Protein AF-A0A1B9M8W6-F1 (afdb_monomer_lite)

Secondary structure (DSSP, 8-state):
-HHHHHHHHHGGGG----------------HHHHHHHHHHHHT----EEEEEEES-EEEEEETTEEEEEE-SS-EEEEEEE-GGG--SSS---EEEEEEPPP-

Radius of gyration: 33.17 Å; chains: 1; bounding box: 94×37×63 Å

pLDDT: mean 77.37, std 17.59, range [46.16, 98.19]

Sequence (103 aa):
MKYLLLISLLCLSLQGCGQNEKQNNNPKFNIAEMEKSIIDKEKSYLYKIKYEHTDCSYEILVNDVLVITFFGLGNWSTSDGINKYILKPGKQTVTLRLYPQKN

Structure (mmCIF, N/CA/C/O backbone):
data_AF-A0A1B9M8W6-F1
#
_entry.id   AF-A0A1B9M8W6-F1
#
loop_
_atom_site.group_PDB
_atom_site.id
_atom_site.type_symbol
_atom_site.label_atom_id
_atom_site.label_alt_id
_atom_site.label_comp_id
_atom_site.label_asym_id
_atom_site.label_entity_id
_atom_site.label_seq_id
_atom_site.pdbx_PDB_ins_code
_atom_site.Cartn_x
_atom_site.Cartn_y
_atom_site.Cartn_z
_atom_site.occupancy
_atom_site.B_iso_or_equiv
_atom_site.auth_seq_id
_atom_site.auth_comp_id
_atom_site.auth_asym_id
_atom_site.auth_atom_id
_atom_site.pdbx_PDB_model_num
ATOM 1 N N . MET A 1 1 ? -81.757 -19.930 39.980 1.00 52.25 1 MET A N 1
ATOM 2 C CA . MET A 1 1 ? -80.478 -20.361 40.595 1.00 52.25 1 MET A CA 1
ATOM 3 C C . MET A 1 1 ? -79.510 -21.062 39.635 1.00 52.25 1 MET A C 1
ATOM 5 O O . MET A 1 1 ? -78.316 -20.861 39.777 1.00 52.25 1 MET A O 1
ATOM 9 N N . LYS A 1 2 ? -79.968 -21.844 38.642 1.00 49.66 2 LYS A N 1
ATOM 10 C CA . LYS A 1 2 ? -79.081 -22.605 37.730 1.00 49.66 2 LYS A CA 1
ATOM 11 C C . LYS A 1 2 ? -78.260 -21.731 36.760 1.00 49.66 2 LYS A C 1
ATOM 13 O O . LYS A 1 2 ? -77.103 -22.027 36.502 1.00 49.66 2 LYS A O 1
ATOM 18 N N . TYR A 1 3 ? -78.829 -20.616 36.296 1.00 58.06 3 TYR A N 1
ATOM 19 C CA . TYR A 1 3 ? -78.143 -19.669 35.403 1.00 58.06 3 TYR A CA 1
ATOM 20 C C . TYR A 1 3 ? -77.205 -18.693 36.132 1.00 58.06 3 TYR A C 1
ATOM 22 O O . TYR A 1 3 ? -76.317 -18.124 35.509 1.00 58.06 3 TYR A O 1
ATOM 30 N N . LEU A 1 4 ? -77.356 -18.538 37.455 1.00 57.31 4 LEU A N 1
ATOM 31 C CA . LEU A 1 4 ? -76.514 -17.644 38.261 1.00 57.31 4 LEU A CA 1
ATOM 32 C C . LEU A 1 4 ? -75.086 -18.204 38.408 1.00 57.31 4 LEU A C 1
ATOM 34 O O . LEU A 1 4 ? -74.114 -17.459 38.370 1.00 57.31 4 LEU A O 1
ATOM 38 N N . LEU A 1 5 ? -74.971 -19.536 38.486 1.00 57.41 5 LEU A N 1
ATOM 39 C CA . LEU A 1 5 ? -73.692 -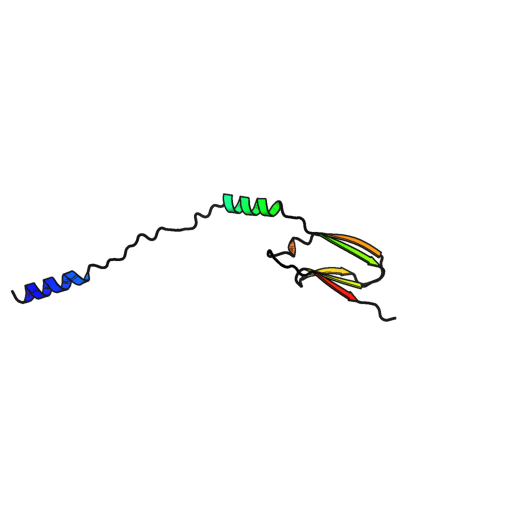20.251 38.485 1.00 57.41 5 LEU A CA 1
ATOM 40 C C . LEU A 1 5 ? -72.987 -20.188 37.122 1.00 57.41 5 LEU A C 1
ATOM 42 O O . LEU A 1 5 ? -71.763 -20.129 37.074 1.00 57.41 5 LEU A O 1
ATOM 46 N N . LEU A 1 6 ? -73.745 -20.143 36.019 1.00 57.41 6 LEU A N 1
ATOM 47 C CA . LEU A 1 6 ? -73.176 -20.045 34.669 1.00 57.41 6 LEU A CA 1
ATOM 48 C C . LEU A 1 6 ? -72.549 -18.667 34.401 1.00 57.41 6 LEU A C 1
ATOM 50 O O . LEU A 1 6 ? -71.521 -18.576 33.739 1.00 57.41 6 LEU A O 1
ATOM 54 N N . ILE A 1 7 ? -73.144 -17.603 34.947 1.00 61.12 7 ILE A N 1
ATOM 55 C CA . ILE A 1 7 ? -72.664 -16.223 34.774 1.00 61.12 7 ILE A CA 1
ATOM 56 C C . ILE A 1 7 ? -71.376 -15.981 35.578 1.00 61.12 7 ILE A C 1
ATOM 58 O O . ILE A 1 7 ? -70.469 -15.306 35.100 1.00 61.12 7 ILE A O 1
ATOM 62 N N . SER A 1 8 ? -71.241 -16.602 36.755 1.00 58.84 8 SER A N 1
ATOM 63 C CA . SER A 1 8 ? -70.022 -16.522 37.575 1.00 58.84 8 SER A CA 1
ATOM 64 C C . SER A 1 8 ? -68.794 -17.151 36.907 1.00 58.84 8 SER A C 1
ATOM 66 O O . SER A 1 8 ? -67.673 -16.731 37.189 1.00 58.84 8 SER A O 1
ATOM 68 N N . LEU A 1 9 ? -68.981 -18.151 36.041 1.00 58.72 9 LEU A N 1
ATOM 69 C CA . LEU A 1 9 ? -67.879 -18.856 35.380 1.00 58.72 9 LEU A CA 1
ATOM 70 C C . LEU A 1 9 ? -67.324 -18.074 34.175 1.00 58.72 9 LEU A C 1
ATOM 72 O O . LEU A 1 9 ? -66.168 -18.252 33.805 1.00 58.72 9 LEU A O 1
ATOM 76 N N . LEU A 1 10 ? -68.122 -17.164 33.605 1.00 59.34 10 LEU A N 1
ATOM 77 C CA . LEU A 1 10 ? -67.742 -16.342 32.452 1.00 59.34 10 LEU A CA 1
ATOM 78 C C . LEU A 1 10 ? -66.870 -15.128 32.838 1.00 59.34 10 LEU A C 1
ATOM 80 O O . LEU A 1 10 ? -66.144 -14.599 32.004 1.00 59.34 10 LEU A O 1
ATOM 84 N N . CYS A 1 11 ? -66.896 -14.696 34.103 1.00 56.41 11 CYS A N 1
ATOM 85 C CA . CYS A 1 11 ? -66.130 -13.532 34.570 1.00 56.41 11 CYS A CA 1
ATOM 86 C C . CYS A 1 11 ? -64.655 -13.833 34.899 1.00 56.41 11 CYS A C 1
ATOM 88 O O . CYS A 1 11 ? -63.859 -12.906 35.041 1.00 56.41 11 CYS A O 1
ATOM 90 N N . LEU A 1 12 ? -64.264 -15.108 35.008 1.00 58.31 12 LEU A N 1
ATOM 91 C CA . LEU A 1 12 ? -62.896 -15.514 35.367 1.00 58.31 12 LEU A CA 1
ATOM 92 C C . LEU A 1 12 ? -61.922 -15.507 34.176 1.00 58.31 12 LEU A C 1
ATOM 94 O O . LEU A 1 12 ? -60.713 -15.553 34.381 1.00 58.31 12 LEU A O 1
ATOM 98 N N . SER A 1 13 ? -62.412 -15.396 32.937 1.00 57.56 13 SER A N 1
ATOM 99 C CA . SER A 1 13 ? -61.568 -15.386 31.732 1.00 57.56 13 SER A CA 1
ATOM 100 C C . SER A 1 13 ? -61.034 -14.002 31.339 1.00 57.56 13 SER A C 1
ATOM 102 O O . SER A 1 13 ? -60.366 -13.883 30.317 1.00 57.56 13 SER A O 1
ATOM 104 N N . LEU A 1 14 ? -61.318 -12.950 32.118 1.00 55.34 14 LEU A N 1
ATOM 105 C CA . LEU A 1 14 ? -60.890 -11.574 31.815 1.00 55.34 14 LEU A CA 1
ATOM 106 C C . LEU A 1 14 ? -59.657 -11.111 32.607 1.00 55.34 14 LEU A C 1
ATOM 108 O O . LEU A 1 14 ? -59.213 -9.979 32.435 1.00 55.34 14 LEU A O 1
ATOM 112 N N . GLN A 1 15 ? -59.044 -11.974 33.421 1.00 58.41 15 GLN A N 1
ATOM 113 C CA . GLN A 1 15 ? -57.759 -11.674 34.064 1.00 58.41 15 GLN A CA 1
ATOM 114 C C . GLN A 1 15 ? -56.590 -11.969 33.112 1.00 58.41 15 GLN A C 1
ATOM 116 O O . GLN A 1 15 ? -55.748 -12.831 33.354 1.00 58.41 15 GLN A O 1
ATOM 121 N N . GLY A 1 16 ? -56.547 -11.244 31.994 1.00 58.47 16 GLY A N 1
ATOM 122 C CA . GLY A 1 16 ? -55.354 -11.140 31.164 1.00 58.47 16 GLY A CA 1
ATOM 123 C C . GLY A 1 16 ? -54.308 -10.281 31.872 1.00 58.47 16 GLY A C 1
ATOM 124 O O . GLY A 1 16 ? -54.284 -9.066 31.701 1.00 58.47 16 GLY A O 1
ATOM 125 N N . CYS A 1 17 ? -53.436 -10.899 32.669 1.00 58.94 17 CYS A N 1
ATOM 126 C CA . CYS A 1 17 ? -52.172 -10.282 33.064 1.00 58.94 17 CYS A CA 1
ATOM 127 C C . CYS A 1 17 ? -51.287 -10.141 31.822 1.00 58.94 17 CYS A C 1
ATOM 129 O O . CYS A 1 17 ? -50.948 -11.141 31.190 1.00 58.94 17 CYS A O 1
ATOM 131 N N . GLY A 1 18 ? -50.889 -8.916 31.476 1.00 54.69 18 GLY A N 1
ATOM 132 C CA . GLY A 1 18 ? -49.967 -8.734 30.357 1.00 54.69 18 GLY A CA 1
ATOM 133 C C . GLY A 1 18 ? -49.710 -7.310 29.885 1.00 54.69 18 GLY A C 1
ATOM 134 O O . GLY A 1 18 ? -49.455 -7.126 28.701 1.00 54.69 18 GLY A O 1
ATOM 135 N N . GLN A 1 19 ? -49.741 -6.303 30.757 1.00 50.53 19 GLN A N 1
ATOM 136 C CA . GLN A 1 19 ? -49.056 -5.040 30.475 1.00 50.53 19 GLN A CA 1
ATOM 137 C C . GLN A 1 19 ? -47.879 -4.910 31.433 1.00 50.53 19 GLN A C 1
ATOM 139 O O . GLN A 1 19 ? -47.913 -4.171 32.409 1.00 50.53 19 GLN A O 1
ATOM 144 N N . ASN A 1 20 ? -46.812 -5.652 31.128 1.00 56.47 20 ASN A N 1
ATOM 145 C CA . ASN A 1 20 ? -45.486 -5.150 31.453 1.00 56.47 20 ASN A CA 1
ATOM 146 C C . ASN A 1 20 ? -45.381 -3.820 30.711 1.00 56.47 20 ASN A C 1
ATOM 148 O O . ASN A 1 20 ? -45.479 -3.815 29.478 1.00 56.47 20 ASN A O 1
ATOM 152 N N . GLU A 1 21 ? -45.243 -2.706 31.430 1.00 54.50 21 GLU A N 1
ATOM 153 C CA . GLU A 1 21 ? -44.770 -1.479 30.806 1.00 54.50 21 GLU A CA 1
ATOM 154 C C . GLU A 1 21 ? -43.520 -1.864 30.024 1.00 54.50 21 GLU A C 1
ATOM 156 O O . GLU A 1 21 ? -42.503 -2.275 30.587 1.00 54.50 21 GLU A O 1
ATOM 161 N N . LYS A 1 22 ? -43.617 -1.810 28.694 1.00 50.22 22 LYS A N 1
ATOM 162 C CA . LYS A 1 22 ? -42.427 -1.794 27.867 1.00 50.22 22 LYS A CA 1
ATOM 163 C C . LYS A 1 22 ? -41.704 -0.546 28.336 1.00 50.22 22 LYS A C 1
ATOM 165 O O . LYS A 1 22 ? -42.121 0.553 27.975 1.00 50.22 22 LYS A O 1
ATOM 170 N N . GLN A 1 23 ? -40.665 -0.709 29.162 1.00 47.50 23 GLN A N 1
ATOM 171 C CA . GLN A 1 23 ? -39.627 0.301 29.259 1.00 47.50 23 GLN A CA 1
ATOM 172 C C . GLN A 1 23 ? -39.305 0.628 27.817 1.00 47.50 23 GLN A C 1
ATOM 174 O O . GLN A 1 23 ? -38.847 -0.228 27.054 1.00 47.50 23 GLN A O 1
ATOM 179 N N . ASN A 1 24 ? -39.700 1.829 27.419 1.00 46.16 24 ASN A N 1
ATOM 180 C CA . ASN A 1 24 ? -39.440 2.331 26.101 1.00 46.16 24 ASN A CA 1
ATOM 181 C C . ASN A 1 24 ? -37.947 2.632 26.099 1.00 46.16 24 ASN A C 1
ATOM 183 O O . ASN A 1 24 ? -37.521 3.772 26.263 1.00 46.16 24 ASN A O 1
ATOM 187 N N . ASN A 1 25 ? -37.149 1.574 25.962 1.00 49.44 25 ASN A N 1
ATOM 188 C CA . ASN A 1 25 ? -35.756 1.621 25.577 1.00 49.44 25 ASN A CA 1
ATOM 189 C C . ASN A 1 25 ? -35.730 2.030 24.104 1.00 49.44 25 ASN A C 1
ATOM 191 O O . ASN A 1 25 ? -35.180 1.329 23.262 1.00 49.44 25 ASN A O 1
ATOM 195 N N . ASN A 1 26 ? -36.355 3.162 23.776 1.00 51.31 26 ASN A N 1
ATOM 196 C CA . ASN A 1 26 ? -35.876 3.953 22.672 1.00 51.31 26 ASN A CA 1
ATOM 197 C C . ASN A 1 26 ? -34.435 4.261 23.069 1.00 51.31 26 ASN A C 1
ATOM 199 O O . ASN A 1 26 ? -34.245 4.936 24.090 1.00 51.31 26 ASN A O 1
ATOM 203 N N . PRO A 1 27 ? -33.418 3.724 22.368 1.00 57.47 27 PRO A N 1
ATOM 204 C CA . PRO A 1 27 ? -32.063 4.168 22.613 1.00 57.47 27 PRO A CA 1
ATOM 205 C C . PRO A 1 27 ? -32.120 5.685 22.488 1.00 57.47 27 PRO A C 1
ATOM 207 O O . PRO A 1 27 ? -32.573 6.209 21.469 1.00 57.47 27 PRO A O 1
ATOM 210 N N . LYS A 1 28 ? -31.805 6.384 23.580 1.00 60.16 28 LYS A N 1
ATOM 211 C CA . LYS A 1 28 ? -31.800 7.841 23.614 1.00 60.16 28 LYS A CA 1
ATOM 212 C C . LYS A 1 28 ? -30.775 8.239 22.557 1.00 60.16 28 LYS A C 1
ATOM 214 O O . LYS A 1 28 ? -29.580 8.086 22.782 1.00 60.16 28 LYS A O 1
ATOM 219 N N . PHE A 1 29 ? -31.248 8.601 21.366 1.00 58.84 29 PHE A N 1
ATOM 220 C CA . PHE A 1 29 ? -30.407 8.883 20.212 1.00 58.84 29 PHE A CA 1
ATOM 221 C C . PHE A 1 29 ? -29.688 10.196 20.503 1.00 58.84 29 PHE A C 1
ATOM 223 O O . PHE A 1 29 ? -30.208 11.285 20.266 1.00 58.84 29 PHE A O 1
ATOM 230 N N . ASN A 1 30 ? -28.541 10.086 21.163 1.00 75.50 30 ASN A N 1
ATOM 231 C CA . ASN A 1 30 ? -27.783 11.223 21.634 1.00 75.50 30 ASN A CA 1
ATOM 232 C C . ASN A 1 30 ? -26.856 11.669 20.506 1.00 75.50 30 ASN A C 1
ATOM 234 O O . ASN A 1 30 ? -25.738 11.174 20.369 1.00 75.50 30 ASN A O 1
ATOM 238 N N . ILE A 1 31 ? -27.360 12.579 19.672 1.00 73.94 31 ILE A N 1
ATOM 239 C CA . ILE A 1 31 ? -26.633 13.144 18.527 1.00 73.94 31 ILE A CA 1
ATOM 240 C C . ILE A 1 31 ? -25.255 13.658 18.964 1.00 73.94 31 ILE A C 1
ATOM 242 O O . ILE A 1 31 ? -24.273 13.375 18.293 1.00 73.94 31 ILE A O 1
ATOM 246 N N . ALA A 1 32 ? -25.155 14.281 20.142 1.00 74.81 32 ALA A N 1
ATOM 247 C CA . ALA A 1 32 ? -23.893 14.795 20.673 1.00 74.81 32 ALA A CA 1
ATOM 248 C C . ALA A 1 32 ? -22.864 13.693 20.996 1.00 74.81 32 ALA A C 1
ATOM 250 O O . ALA A 1 32 ? -21.659 13.900 20.868 1.00 74.81 32 ALA A O 1
ATOM 251 N N . GLU A 1 33 ? -23.312 12.505 21.409 1.00 72.75 33 GLU A N 1
ATOM 252 C CA . GLU A 1 33 ? -22.429 11.360 21.668 1.00 72.75 33 GLU A CA 1
ATOM 253 C C . GLU A 1 33 ? -21.952 10.721 20.359 1.00 72.75 33 GLU A C 1
ATOM 255 O O . GLU A 1 33 ? -20.780 10.362 20.230 1.00 72.75 33 GLU A O 1
ATOM 260 N N . MET A 1 34 ? -22.830 10.666 19.354 1.00 67.00 34 MET A N 1
ATOM 261 C CA . MET A 1 34 ? -22.472 10.244 18.002 1.00 67.00 34 MET A CA 1
ATOM 262 C C . MET A 1 34 ? -21.487 11.229 17.360 1.00 67.00 34 MET A C 1
ATOM 264 O O . MET A 1 34 ? -20.440 10.799 16.884 1.00 67.00 34 MET A O 1
ATOM 268 N N . GLU A 1 35 ? -21.756 12.532 17.416 1.00 66.38 35 GLU A N 1
ATOM 269 C CA . GLU A 1 35 ? -20.855 13.589 16.943 1.00 66.38 35 GLU A CA 1
ATOM 270 C C . GLU A 1 35 ? -19.497 13.508 17.636 1.00 66.38 35 GLU A C 1
ATOM 272 O O . GLU A 1 35 ? -18.470 13.504 16.965 1.00 66.38 35 GLU A O 1
ATOM 277 N N . LYS A 1 36 ? -19.464 13.330 18.962 1.00 66.44 36 LYS A N 1
ATOM 278 C CA . LYS A 1 36 ? -18.208 13.142 19.698 1.00 66.44 36 LYS A CA 1
ATOM 279 C C . LYS A 1 36 ? -17.459 11.885 19.251 1.00 66.44 36 LYS A C 1
ATOM 281 O O . LYS A 1 36 ? -16.248 11.941 19.073 1.00 66.44 36 LYS A O 1
ATOM 286 N N . SER A 1 37 ? -18.160 10.774 19.018 1.00 63.03 37 SER A N 1
ATOM 287 C CA . SER A 1 37 ? -17.546 9.538 18.513 1.00 63.03 37 SER A CA 1
ATOM 288 C C . SER A 1 37 ? -17.009 9.675 17.084 1.00 63.03 37 SER A C 1
ATOM 290 O O . SER A 1 37 ? -16.002 9.053 16.755 1.00 63.03 37 SER A O 1
ATOM 292 N N . ILE A 1 38 ? -17.650 10.501 16.250 1.00 61.62 38 ILE A N 1
ATOM 293 C CA . ILE A 1 38 ? -17.210 10.832 14.889 1.00 61.62 38 ILE A CA 1
ATOM 294 C C . ILE A 1 38 ? -15.975 11.736 14.953 1.00 61.62 38 ILE A C 1
ATOM 296 O O . ILE A 1 38 ? -14.973 11.424 14.318 1.00 61.62 38 ILE A O 1
ATOM 300 N N . ILE A 1 39 ? -15.999 12.779 15.785 1.00 59.53 39 ILE A N 1
ATOM 301 C CA . ILE A 1 39 ? -14.892 13.730 15.975 1.00 59.53 39 ILE A CA 1
ATOM 302 C C . ILE A 1 39 ? -13.658 13.044 16.589 1.00 59.53 39 ILE A C 1
ATOM 304 O O . ILE A 1 39 ? -12.530 13.273 16.146 1.00 59.53 39 ILE A O 1
ATOM 308 N N . ASP A 1 40 ? -13.838 12.162 17.576 1.00 58.41 40 ASP A N 1
ATOM 309 C CA . ASP A 1 40 ? -12.735 11.372 18.142 1.00 58.41 40 ASP A CA 1
ATOM 310 C C . ASP A 1 40 ? -12.205 10.338 17.134 1.00 58.41 40 ASP A C 1
ATOM 312 O O . ASP A 1 40 ? -11.004 10.058 17.117 1.00 58.41 40 ASP A O 1
ATOM 316 N N . LYS A 1 41 ? -13.056 9.829 16.228 1.00 56.41 41 LYS A N 1
ATOM 317 C CA . LYS A 1 41 ? -12.609 9.055 15.061 1.00 56.41 41 LYS A CA 1
ATOM 318 C C . LYS A 1 41 ? -11.835 9.903 14.062 1.00 56.41 41 LYS A C 1
ATOM 320 O O . LYS A 1 41 ? -10.919 9.366 13.462 1.00 56.41 41 LYS A O 1
ATOM 325 N N . GLU A 1 42 ? -12.178 11.175 13.867 1.00 52.81 42 GLU A N 1
ATOM 326 C CA . GLU A 1 42 ? -11.515 12.106 12.937 1.00 52.81 42 GLU A CA 1
ATOM 327 C C . GLU A 1 42 ? -10.159 12.613 13.441 1.00 52.81 42 GLU A C 1
ATOM 329 O O . GLU A 1 42 ? -9.273 12.873 12.629 1.00 52.81 42 GLU A O 1
ATOM 334 N N . LYS A 1 43 ? -9.905 12.588 14.759 1.00 55.12 43 LYS A N 1
ATOM 335 C CA . LYS A 1 43 ? -8.530 12.584 15.317 1.00 55.12 43 LYS A CA 1
ATOM 336 C C . LYS A 1 43 ? -7.732 11.307 14.962 1.00 55.12 43 LYS A C 1
ATOM 338 O O . LYS A 1 43 ? -6.625 11.109 15.460 1.00 55.12 43 LYS A O 1
ATOM 343 N N . SER A 1 44 ? -8.325 10.467 14.106 1.00 64.81 44 SER A N 1
ATOM 344 C CA . SER A 1 44 ? -7.863 9.289 13.375 1.00 64.81 44 SER A CA 1
ATOM 345 C C . SER A 1 44 ? -6.354 9.114 13.320 1.00 64.81 44 SER A C 1
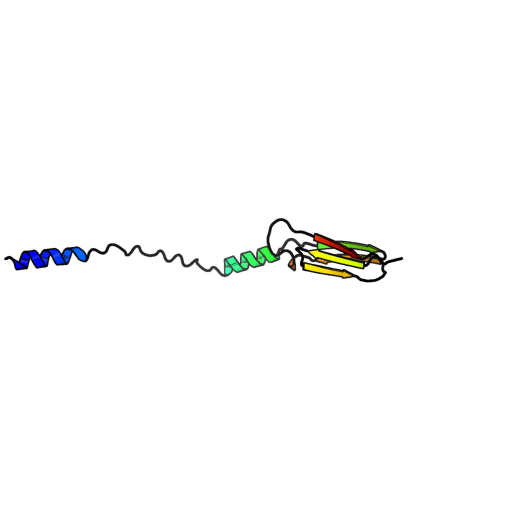ATOM 347 O O . SER A 1 44 ? -5.636 9.929 12.742 1.00 64.81 44 SER A O 1
ATOM 349 N N . TYR A 1 45 ? -5.894 7.941 13.754 1.00 70.56 45 TYR A N 1
ATOM 350 C CA . TYR A 1 45 ? -4.615 7.373 13.335 1.00 70.56 45 TYR A CA 1
ATOM 351 C C . TYR A 1 45 ? -4.419 7.574 11.836 1.00 70.56 45 TYR A C 1
ATOM 353 O O . TYR A 1 45 ? -5.271 7.150 11.060 1.00 70.56 45 TYR A O 1
ATOM 361 N N . LEU A 1 46 ? -3.340 8.237 11.425 1.00 84.62 46 LEU A N 1
ATOM 362 C CA . LEU A 1 46 ? -3.063 8.503 10.020 1.00 84.62 46 LEU A CA 1
ATOM 363 C C . LEU A 1 46 ? -2.201 7.365 9.465 1.00 84.62 46 LEU A C 1
ATOM 365 O O . LEU A 1 46 ? -0.995 7.303 9.700 1.00 84.62 46 LEU A O 1
ATOM 369 N N . TYR A 1 47 ? -2.837 6.441 8.751 1.00 90.75 47 TYR A N 1
ATOM 370 C CA . TYR A 1 47 ? -2.182 5.309 8.116 1.00 90.75 47 TYR A CA 1
ATOM 371 C C . TYR A 1 47 ? -1.688 5.712 6.734 1.00 90.75 47 TYR A C 1
ATOM 373 O O . TYR A 1 47 ? -2.452 6.165 5.879 1.00 90.75 47 TYR A O 1
ATOM 381 N N . LYS A 1 48 ? -0.395 5.513 6.508 1.00 93.62 48 LYS A N 1
ATOM 382 C CA . LYS A 1 48 ? 0.281 5.798 5.247 1.00 93.62 48 LYS A CA 1
ATOM 383 C C . LYS A 1 48 ? 1.042 4.569 4.776 1.00 93.62 48 LYS A C 1
ATOM 385 O O . LYS A 1 48 ? 1.630 3.866 5.595 1.00 93.62 48 LYS A O 1
ATOM 390 N N . ILE A 1 49 ? 1.076 4.350 3.468 1.00 94.00 49 ILE A N 1
ATOM 391 C CA . ILE A 1 49 ? 2.051 3.455 2.834 1.00 94.00 49 ILE A CA 1
ATOM 392 C C . ILE A 1 49 ? 3.160 4.339 2.278 1.00 94.00 49 ILE A C 1
ATOM 394 O O . ILE A 1 49 ? 2.870 5.340 1.629 1.00 94.00 49 ILE A O 1
ATOM 398 N N . LYS A 1 50 ? 4.419 3.999 2.561 1.00 95.56 50 LYS A N 1
ATOM 399 C CA . LYS A 1 50 ? 5.595 4.588 1.913 1.00 95.56 50 LYS A CA 1
ATOM 400 C C . LYS A 1 50 ? 6.199 3.531 1.001 1.00 95.56 50 LYS A C 1
ATOM 402 O O . LYS A 1 50 ? 6.375 2.395 1.436 1.00 95.56 50 LYS A O 1
ATOM 407 N N . TYR A 1 51 ? 6.493 3.898 -0.235 1.00 93.06 51 TYR A N 1
ATOM 408 C CA . TYR A 1 51 ? 7.019 2.973 -1.227 1.00 93.06 51 TYR A CA 1
ATOM 409 C C . TYR A 1 51 ? 7.958 3.685 -2.192 1.00 93.06 51 TYR A C 1
ATOM 411 O O . TYR A 1 51 ? 7.886 4.899 -2.390 1.00 93.06 51 TYR A O 1
ATOM 419 N N . GLU A 1 52 ? 8.842 2.892 -2.777 1.00 94.12 52 GLU A N 1
ATOM 420 C CA . GLU A 1 52 ? 9.824 3.309 -3.762 1.00 94.12 52 GLU A CA 1
ATOM 421 C C . GLU A 1 52 ? 9.903 2.241 -4.848 1.00 94.12 52 GLU A C 1
ATOM 423 O O . GLU A 1 52 ? 9.754 1.051 -4.556 1.00 94.12 52 GLU A O 1
ATOM 428 N N . HIS A 1 53 ? 10.081 2.669 -6.093 1.00 90.88 53 HIS A N 1
ATOM 429 C CA . HIS A 1 53 ? 10.201 1.773 -7.235 1.00 90.88 53 HIS A CA 1
ATOM 430 C C . HIS A 1 53 ? 11.293 2.240 -8.195 1.00 90.88 53 HIS A C 1
ATOM 432 O O . HIS A 1 53 ? 11.577 3.436 -8.279 1.00 90.88 53 HIS A O 1
ATOM 438 N N . THR A 1 54 ? 11.829 1.278 -8.947 1.00 92.06 54 THR A N 1
ATOM 439 C CA . THR A 1 54 ? 12.828 1.472 -9.999 1.00 92.06 54 THR A CA 1
ATOM 440 C C . THR A 1 54 ? 12.489 0.549 -11.153 1.00 92.06 54 THR A C 1
ATOM 442 O O . THR A 1 54 ? 12.530 -0.671 -10.994 1.00 92.06 54 THR A O 1
ATOM 445 N N . ASP A 1 55 ? 12.130 1.140 -12.291 1.00 89.75 55 ASP A N 1
ATOM 446 C CA . ASP A 1 55 ? 11.930 0.471 -13.579 1.00 89.75 55 ASP A CA 1
ATOM 447 C C . ASP A 1 55 ? 11.049 -0.786 -13.501 1.00 89.75 55 ASP A C 1
ATOM 449 O O . ASP A 1 55 ? 11.291 -1.799 -14.159 1.00 89.75 55 ASP A O 1
ATOM 453 N N . CYS A 1 56 ? 9.993 -0.725 -12.684 1.00 89.56 56 CYS A N 1
ATOM 454 C CA . CYS A 1 56 ? 9.047 -1.815 -12.510 1.00 89.56 56 CYS A CA 1
ATOM 455 C C . CYS A 1 56 ? 7.607 -1.310 -12.558 1.00 89.56 56 CYS A C 1
ATOM 457 O O . CYS A 1 56 ? 7.267 -0.273 -11.996 1.00 89.56 56 CYS A O 1
ATOM 459 N N . SER A 1 57 ? 6.746 -2.072 -13.228 1.00 94.06 57 SER A N 1
ATOM 460 C CA . SER A 1 57 ? 5.306 -1.834 -13.208 1.00 94.06 57 SER A CA 1
ATOM 461 C C . SER A 1 57 ? 4.687 -2.573 -12.024 1.00 94.06 57 SER A C 1
ATOM 463 O O . SER A 1 57 ? 5.061 -3.716 -11.748 1.00 94.06 57 SER A O 1
ATOM 465 N N . TYR A 1 58 ? 3.759 -1.944 -11.310 1.00 95.12 58 TYR A N 1
ATOM 466 C CA . TYR A 1 58 ? 3.169 -2.511 -10.105 1.00 95.12 58 TYR A CA 1
ATOM 467 C C . TYR A 1 58 ? 1.774 -1.979 -9.778 1.00 95.12 58 TYR A C 1
ATOM 469 O O . TYR A 1 58 ? 1.354 -0.901 -10.199 1.00 95.12 58 TYR A O 1
ATOM 477 N N . GLU A 1 59 ? 1.087 -2.743 -8.938 1.00 97.38 59 GLU A N 1
ATOM 478 C CA . GLU A 1 59 ? -0.132 -2.351 -8.243 1.00 97.38 59 GLU A CA 1
ATOM 479 C C . GLU A 1 59 ? 0.041 -2.580 -6.742 1.00 97.38 59 GLU A C 1
ATOM 481 O O . GLU A 1 59 ? 0.564 -3.617 -6.325 1.00 97.38 59 GLU A O 1
ATOM 486 N N . ILE A 1 60 ? -0.444 -1.648 -5.924 1.00 97.38 60 ILE A N 1
ATOM 487 C CA . ILE A 1 60 ? -0.590 -1.836 -4.479 1.00 97.38 60 ILE A CA 1
ATOM 488 C C . ILE A 1 60 ? -2.077 -1.831 -4.156 1.00 97.38 60 ILE A C 1
ATOM 490 O O . ILE A 1 60 ? -2.793 -0.872 -4.460 1.00 97.38 60 ILE A O 1
ATOM 494 N N . LEU A 1 61 ? -2.525 -2.903 -3.512 1.00 98.00 61 LEU A N 1
ATOM 495 C CA . LEU A 1 61 ? -3.883 -3.067 -3.028 1.00 98.00 61 LEU A CA 1
ATOM 496 C C . LEU A 1 61 ? -3.901 -3.061 -1.500 1.00 98.00 61 LEU A C 1
ATOM 498 O O . LEU A 1 61 ? -3.003 -3.610 -0.858 1.00 98.00 61 LEU A O 1
ATOM 502 N N . VAL A 1 62 ? -4.948 -2.484 -0.921 1.00 97.00 62 VAL A N 1
ATOM 503 C CA . VAL A 1 62 ? -5.244 -2.541 0.514 1.00 97.00 62 VAL A CA 1
ATOM 504 C C . VAL A 1 62 ? -6.610 -3.188 0.667 1.00 97.00 62 VAL A C 1
ATOM 506 O O . VAL A 1 62 ? -7.595 -2.667 0.151 1.00 97.00 62 VAL A O 1
ATOM 509 N N . ASN A 1 63 ? -6.672 -4.326 1.359 1.00 96.06 63 ASN A N 1
ATOM 510 C CA . ASN A 1 63 ? -7.886 -5.134 1.506 1.00 96.06 63 ASN A CA 1
ATOM 511 C C . ASN A 1 63 ? -8.561 -5.433 0.156 1.00 96.06 63 ASN A C 1
ATOM 513 O O . ASN A 1 63 ? -9.754 -5.195 -0.013 1.00 96.06 63 ASN A O 1
ATOM 517 N N . ASP A 1 64 ? -7.764 -5.895 -0.813 1.00 96.25 64 ASP A N 1
ATOM 518 C CA . ASP A 1 64 ? -8.183 -6.218 -2.185 1.00 96.25 64 ASP A CA 1
ATOM 519 C C . ASP A 1 64 ? -8.721 -5.030 -3.012 1.00 96.25 64 ASP A C 1
ATOM 521 O O . ASP A 1 64 ? -9.138 -5.209 -4.156 1.00 96.25 64 ASP A O 1
ATOM 525 N N . VAL A 1 65 ? -8.647 -3.801 -2.487 1.00 96.19 65 VAL A N 1
ATOM 526 C CA . VAL A 1 65 ? -8.965 -2.563 -3.214 1.00 96.19 65 VAL A CA 1
ATOM 527 C C . VAL A 1 65 ? -7.693 -1.983 -3.817 1.00 96.19 65 VAL A C 1
ATOM 529 O O . VAL A 1 65 ? -6.711 -1.786 -3.106 1.00 96.19 65 VAL A O 1
ATOM 532 N N . LEU A 1 66 ? -7.710 -1.677 -5.114 1.00 97.19 66 LEU A N 1
ATOM 533 C CA . LEU A 1 66 ? -6.593 -1.040 -5.810 1.00 97.19 66 LEU A CA 1
ATOM 534 C C . LEU A 1 66 ? -6.383 0.397 -5.314 1.00 97.19 66 LEU A C 1
ATOM 536 O O . LEU A 1 66 ? -7.288 1.225 -5.407 1.00 97.19 66 LEU A O 1
ATOM 540 N N . VAL A 1 67 ? -5.193 0.679 -4.779 1.00 96.00 67 VAL A N 1
ATOM 541 C CA . VAL A 1 67 ? -4.854 1.976 -4.173 1.00 96.00 67 VAL A CA 1
ATOM 542 C C . VAL A 1 67 ? -3.860 2.756 -5.020 1.00 96.00 67 VAL A C 1
ATOM 544 O O . VAL A 1 67 ? -4.062 3.948 -5.236 1.00 96.00 67 VAL A O 1
ATOM 547 N N . ILE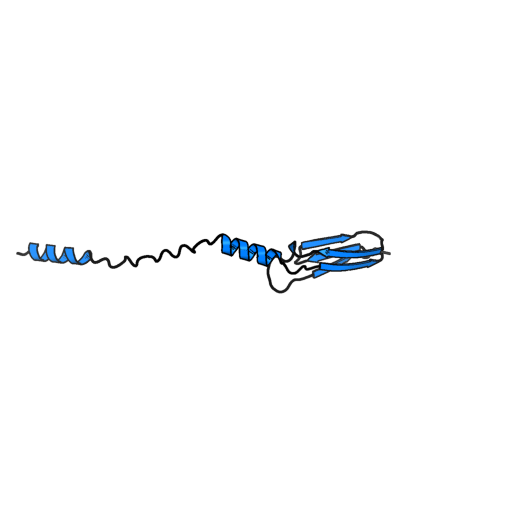 A 1 68 ? -2.802 2.094 -5.487 1.00 95.19 68 ILE A N 1
ATOM 548 C CA . ILE A 1 68 ? -1.741 2.695 -6.303 1.00 95.19 68 ILE A CA 1
ATOM 549 C C . ILE A 1 68 ? -1.496 1.807 -7.519 1.00 95.19 68 ILE A C 1
ATOM 551 O O . ILE A 1 68 ? -1.461 0.582 -7.400 1.00 95.19 68 ILE A O 1
ATOM 555 N N . THR A 1 69 ? -1.271 2.440 -8.666 1.00 95.31 69 THR A N 1
ATOM 556 C CA . THR A 1 69 ? -0.879 1.793 -9.921 1.00 95.31 69 THR A CA 1
ATOM 557 C C . THR A 1 69 ? 0.267 2.559 -10.552 1.00 95.31 69 THR A C 1
ATOM 559 O O . THR A 1 69 ? 0.218 3.789 -10.623 1.00 95.31 69 THR A O 1
ATOM 562 N N . PHE A 1 70 ? 1.235 1.845 -11.103 1.00 93.94 70 PHE A N 1
ATOM 563 C CA . PHE A 1 70 ? 2.238 2.422 -11.981 1.00 93.94 70 PHE A CA 1
ATOM 564 C C . PHE A 1 70 ? 2.600 1.411 -13.066 1.00 93.94 70 PHE A C 1
ATOM 566 O O . PHE A 1 70 ? 2.899 0.259 -12.765 1.00 93.94 70 PHE A O 1
ATOM 573 N N . PHE A 1 71 ? 2.580 1.839 -14.326 1.00 92.88 71 PHE A N 1
ATOM 574 C CA . PHE A 1 71 ? 2.979 1.015 -15.464 1.00 92.88 71 PHE A CA 1
ATOM 575 C C . PHE A 1 71 ? 3.956 1.797 -16.333 1.00 92.88 71 PHE A C 1
ATOM 577 O O . PHE A 1 71 ? 3.641 2.895 -16.789 1.00 92.88 71 PHE A O 1
ATOM 584 N N . GLY A 1 72 ? 5.130 1.222 -16.566 1.00 87.50 72 GLY A N 1
ATOM 585 C CA . GLY A 1 72 ? 6.211 1.845 -17.317 1.00 87.50 72 GLY A CA 1
ATOM 586 C C . GLY A 1 72 ? 7.564 1.729 -16.625 1.00 87.50 72 GLY A C 1
ATOM 587 O O . GLY A 1 72 ? 7.757 0.914 -15.721 1.00 87.50 72 GLY A O 1
ATOM 588 N N . LEU A 1 73 ? 8.490 2.551 -17.109 1.00 85.25 73 LEU A N 1
ATOM 589 C CA . LEU A 1 73 ? 9.828 2.742 -16.558 1.00 85.25 73 LEU A CA 1
ATOM 590 C C . LEU A 1 73 ? 9.857 4.051 -15.771 1.00 85.25 73 LEU A C 1
ATOM 592 O O . LEU A 1 73 ? 9.110 4.982 -16.085 1.00 85.25 73 LEU A O 1
ATOM 596 N N . GLY A 1 74 ? 10.705 4.128 -14.755 1.00 84.81 74 GLY A N 1
ATOM 597 C CA . GLY A 1 74 ? 10.739 5.281 -13.870 1.00 84.81 74 GLY A CA 1
ATOM 598 C C . GLY A 1 74 ? 11.228 4.957 -12.470 1.00 84.81 74 GLY A C 1
ATOM 599 O O . GLY A 1 74 ? 11.252 3.809 -12.033 1.00 84.81 74 GLY A O 1
ATOM 600 N N . ASN A 1 75 ? 11.618 6.020 -11.775 1.00 89.50 75 ASN A N 1
ATOM 601 C CA . ASN A 1 75 ? 12.119 5.976 -10.413 1.00 89.50 75 ASN A CA 1
ATOM 602 C C . ASN A 1 75 ? 11.351 6.990 -9.577 1.00 89.50 75 ASN A C 1
ATOM 604 O O . ASN A 1 75 ? 11.333 8.177 -9.913 1.00 89.50 75 ASN A O 1
ATOM 608 N N . TRP A 1 76 ? 10.718 6.543 -8.498 1.00 89.75 76 TRP A N 1
ATOM 609 C CA . TRP A 1 76 ? 9.963 7.438 -7.626 1.00 89.75 76 TRP A CA 1
ATOM 610 C C . TRP A 1 76 ? 9.872 6.886 -6.208 1.00 89.75 76 TRP A C 1
ATOM 612 O O . TRP A 1 76 ? 9.711 5.683 -6.015 1.00 89.75 76 TRP A O 1
ATOM 622 N N . SER A 1 77 ? 9.887 7.786 -5.224 1.00 94.12 77 SER A N 1
ATOM 623 C CA . SER A 1 77 ? 9.667 7.490 -3.806 1.00 94.12 77 SER A CA 1
ATOM 624 C C . SER A 1 77 ? 8.565 8.401 -3.271 1.00 94.12 77 SER A C 1
ATOM 626 O O . SER A 1 77 ? 8.619 9.617 -3.455 1.00 94.12 77 SER A O 1
ATOM 628 N N . THR A 1 78 ? 7.532 7.833 -2.647 1.00 93.38 78 THR A N 1
ATOM 629 C CA . THR A 1 78 ? 6.374 8.605 -2.161 1.00 93.38 78 THR A CA 1
ATOM 630 C C . THR A 1 78 ? 5.659 7.944 -0.998 1.00 93.38 78 THR A C 1
ATOM 632 O O . THR A 1 78 ? 6.021 6.855 -0.544 1.00 93.38 78 THR A O 1
ATOM 635 N N . SER A 1 79 ? 4.654 8.645 -0.476 1.00 94.56 79 SER A N 1
ATOM 636 C CA . SER A 1 79 ? 3.758 8.135 0.540 1.00 94.56 79 SER A CA 1
ATOM 637 C C . SER A 1 79 ? 2.313 8.562 0.310 1.00 94.56 79 SER A C 1
ATOM 639 O O . SER A 1 79 ? 2.034 9.748 0.144 1.00 94.56 79 SER A O 1
ATOM 641 N N . ASP A 1 80 ? 1.399 7.600 0.420 1.00 93.38 80 ASP A N 1
ATOM 642 C CA . ASP A 1 80 ? -0.037 7.794 0.232 1.00 93.38 80 ASP A CA 1
ATOM 643 C C . ASP A 1 80 ? -0.820 7.431 1.491 1.00 93.38 80 ASP A C 1
ATOM 645 O O . ASP A 1 80 ? -0.534 6.440 2.170 1.00 93.38 80 ASP A O 1
ATOM 649 N N . GLY A 1 81 ? -1.826 8.247 1.810 1.00 93.38 81 GLY A N 1
ATOM 650 C CA . GLY A 1 81 ? -2.751 7.987 2.910 1.00 93.38 81 GLY A CA 1
ATOM 651 C C . GLY A 1 81 ? -3.734 6.873 2.556 1.00 93.38 81 GLY A C 1
ATOM 652 O O . GLY A 1 81 ? -4.422 6.949 1.537 1.00 93.38 81 GLY A O 1
ATOM 653 N N . ILE A 1 82 ? -3.842 5.860 3.419 1.00 94.19 82 ILE A N 1
ATOM 654 C CA . ILE A 1 82 ? -4.662 4.664 3.171 1.00 94.19 82 ILE A CA 1
ATOM 655 C C . ILE A 1 82 ? -5.858 4.504 4.110 1.00 94.19 82 ILE A C 1
ATOM 657 O O . ILE A 1 82 ? -6.592 3.527 3.994 1.00 94.19 82 ILE A O 1
ATOM 661 N N . ASN A 1 83 ? -6.093 5.459 5.012 1.00 91.56 83 ASN A N 1
ATOM 662 C CA . ASN A 1 83 ? -7.198 5.437 5.978 1.00 91.56 83 ASN A CA 1
ATOM 663 C C . ASN A 1 83 ? -8.544 5.034 5.370 1.00 91.56 83 ASN A C 1
ATOM 665 O O . ASN A 1 83 ? -9.247 4.198 5.926 1.00 91.56 83 ASN A O 1
ATOM 669 N N . LYS A 1 84 ? -8.878 5.596 4.203 1.00 90.00 84 LYS A 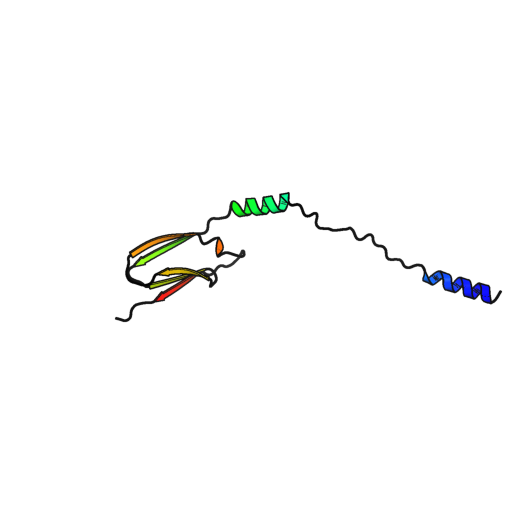N 1
ATOM 670 C CA . LYS A 1 84 ? -10.151 5.345 3.514 1.00 90.00 84 LYS A CA 1
ATOM 671 C C . LYS A 1 84 ? -10.336 3.894 3.043 1.00 90.00 84 LYS A C 1
ATOM 673 O O . LYS A 1 84 ? -11.456 3.501 2.745 1.00 90.00 84 LYS A O 1
ATOM 678 N N . TYR A 1 85 ? -9.264 3.102 2.994 1.00 92.12 85 TYR A N 1
ATOM 679 C CA . TYR A 1 85 ? -9.288 1.687 2.608 1.00 92.12 85 TYR A CA 1
ATOM 680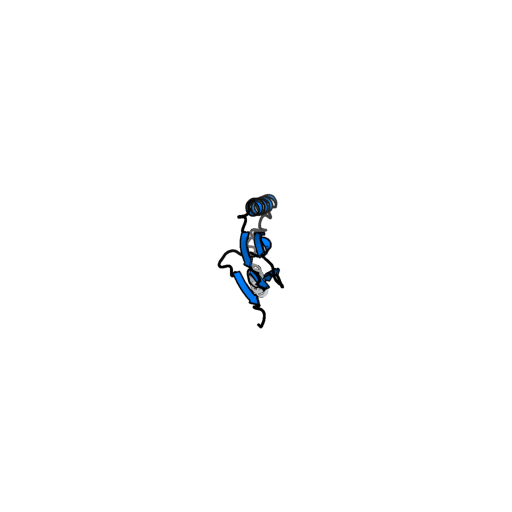 C C . TYR A 1 85 ? -9.305 0.735 3.822 1.00 92.12 85 TYR A C 1
ATOM 682 O O . TYR A 1 85 ? -9.433 -0.479 3.660 1.00 92.12 85 TYR A O 1
ATOM 690 N N . ILE A 1 86 ? -9.218 1.269 5.049 1.00 91.31 86 ILE A N 1
ATOM 691 C CA . ILE A 1 86 ? -9.312 0.526 6.315 1.00 91.31 86 ILE A CA 1
ATOM 692 C C . ILE A 1 86 ? -10.733 0.708 6.868 1.00 91.31 86 ILE A C 1
ATOM 694 O O . ILE A 1 86 ? -11.002 1.577 7.694 1.00 91.31 86 ILE A O 1
ATOM 698 N N . LEU A 1 87 ? -11.676 -0.102 6.378 1.00 85.50 87 LEU A N 1
ATOM 699 C CA . LEU A 1 87 ? -13.106 0.060 6.692 1.00 85.50 87 LEU A CA 1
ATOM 700 C C . LEU A 1 87 ? -13.504 -0.483 8.071 1.00 85.50 87 LEU A C 1
ATOM 702 O O . LEU A 1 87 ? -14.521 -0.080 8.634 1.00 85.50 87 LEU A O 1
ATOM 706 N N . LYS A 1 88 ? -12.725 -1.425 8.610 1.00 88.00 88 LYS A N 1
ATOM 707 C CA . LYS A 1 88 ? -13.000 -2.081 9.891 1.00 88.00 88 LYS A CA 1
ATOM 708 C C . LYS A 1 88 ? -11.710 -2.346 10.672 1.00 88.00 88 LYS A C 1
ATOM 710 O O . LYS A 1 88 ? -10.679 -2.611 10.049 1.00 88.0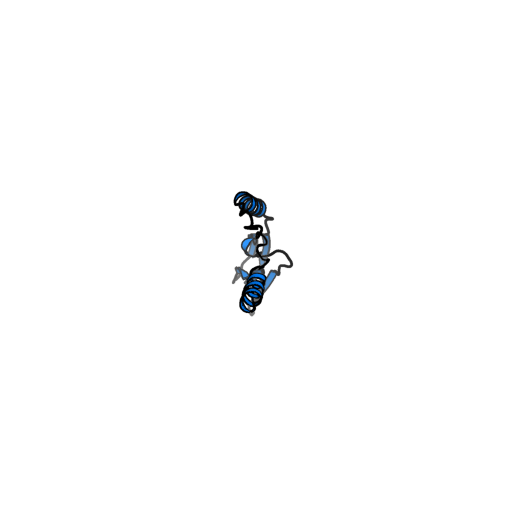0 88 LYS A O 1
ATOM 715 N N . PRO A 1 89 ? -11.760 -2.328 12.017 1.00 86.31 89 PRO A N 1
ATOM 716 C CA . PRO A 1 89 ? -10.644 -2.768 12.849 1.00 86.31 89 PRO A CA 1
ATOM 717 C C . PRO A 1 89 ? -10.248 -4.225 12.569 1.00 86.31 89 PRO A C 1
ATOM 719 O O . PRO A 1 89 ? -11.075 -5.033 12.141 1.00 86.31 89 PRO A O 1
ATOM 722 N N . GLY A 1 90 ? -8.992 -4.571 12.863 1.00 91.62 90 GLY A N 1
ATOM 723 C CA . GLY A 1 90 ? -8.468 -5.937 12.762 1.00 91.62 90 GLY A CA 1
ATOM 724 C C . GLY A 1 90 ? -7.366 -6.092 11.716 1.00 91.62 90 GLY A C 1
ATOM 725 O O . GLY A 1 90 ? -6.764 -5.106 11.287 1.00 91.62 90 GLY A O 1
ATOM 726 N N . LYS A 1 91 ? -7.085 -7.342 11.322 1.00 95.38 91 LYS A N 1
ATOM 727 C CA . LYS A 1 91 ? -6.053 -7.662 10.326 1.00 95.38 91 LYS A CA 1
ATOM 728 C C . LYS A 1 91 ? -6.390 -7.000 8.989 1.00 95.38 91 LYS A C 1
ATOM 730 O O . LYS A 1 91 ? -7.461 -7.240 8.439 1.00 95.38 91 LYS A O 1
ATOM 735 N N . GLN A 1 92 ? -5.447 -6.215 8.484 1.00 95.38 92 GLN A N 1
ATOM 736 C CA . GLN A 1 92 ? -5.486 -5.623 7.151 1.00 95.38 92 GLN A CA 1
ATOM 737 C C . GLN A 1 92 ? -4.488 -6.358 6.257 1.00 95.38 92 GLN A C 1
ATOM 739 O O . GLN A 1 92 ? -3.440 -6.804 6.736 1.00 95.38 92 GLN A O 1
ATOM 744 N N . THR A 1 93 ? -4.797 -6.463 4.971 1.00 96.75 93 THR A N 1
ATOM 745 C CA . THR A 1 93 ? -3.895 -7.063 3.981 1.00 96.75 93 THR A CA 1
ATOM 746 C C . THR A 1 93 ? -3.423 -5.995 3.010 1.00 96.75 93 THR A C 1
ATOM 748 O O . THR A 1 93 ? -4.238 -5.273 2.443 1.00 96.75 93 THR A O 1
ATOM 751 N N . VAL A 1 94 ? -2.110 -5.919 2.798 1.00 96.75 94 VAL A N 1
ATOM 752 C CA . VAL A 1 94 ? -1.517 -5.146 1.705 1.00 96.75 94 VAL A CA 1
ATOM 753 C C . VAL A 1 94 ? -0.963 -6.133 0.686 1.00 96.75 94 VAL A C 1
ATOM 755 O O . VAL A 1 94 ? -0.213 -7.039 1.051 1.00 96.75 94 VAL A O 1
ATOM 758 N N . THR A 1 95 ? -1.330 -5.963 -0.579 1.00 98.19 95 THR A N 1
ATOM 759 C CA . THR A 1 95 ? -0.871 -6.817 -1.679 1.00 98.19 95 THR A CA 1
ATOM 760 C C . THR A 1 95 ? -0.113 -5.974 -2.689 1.00 98.19 95 THR A C 1
ATOM 762 O O . THR A 1 95 ? -0.664 -5.025 -3.235 1.00 98.19 95 THR A O 1
ATOM 765 N N . LEU A 1 96 ? 1.138 -6.344 -2.955 1.00 96.88 96 LEU A N 1
ATOM 766 C CA . LEU A 1 96 ? 1.936 -5.807 -4.053 1.00 96.88 96 LEU A CA 1
ATOM 767 C C . LEU A 1 96 ? 1.884 -6.796 -5.221 1.00 96.88 96 LEU A C 1
ATOM 769 O O . LEU A 1 96 ? 2.238 -7.964 -5.052 1.00 96.88 96 LEU A O 1
ATOM 773 N N . ARG A 1 97 ? 1.461 -6.336 -6.397 1.00 97.00 97 ARG A N 1
ATOM 774 C CA . ARG A 1 97 ? 1.563 -7.091 -7.653 1.00 97.00 97 ARG A CA 1
ATOM 775 C C . ARG A 1 97 ? 2.617 -6.426 -8.519 1.00 97.00 97 ARG A C 1
ATOM 777 O O . ARG A 1 97 ? 2.517 -5.232 -8.766 1.00 97.00 97 ARG A O 1
ATOM 784 N N . LEU A 1 98 ? 3.613 -7.189 -8.953 1.00 93.56 98 LEU A N 1
ATOM 785 C CA . LEU A 1 98 ? 4.677 -6.722 -9.838 1.00 93.56 98 LEU A CA 1
ATOM 786 C C . LEU A 1 98 ? 4.458 -7.290 -11.238 1.00 93.56 98 LEU A C 1
ATOM 788 O O . LEU A 1 98 ? 4.150 -8.472 -11.392 1.00 93.56 98 LEU A O 1
ATOM 792 N N . TYR A 1 99 ? 4.666 -6.452 -12.245 1.00 92.62 99 TYR A N 1
ATOM 793 C CA . TYR A 1 99 ? 4.524 -6.784 -13.658 1.00 92.62 99 TYR A CA 1
ATOM 794 C C . TYR A 1 99 ? 5.871 -6.544 -14.354 1.00 92.62 99 TYR A C 1
ATOM 796 O O . TYR A 1 99 ? 6.095 -5.470 -14.917 1.00 92.62 99 TYR A O 1
ATOM 804 N N . PRO A 1 100 ? 6.815 -7.499 -14.272 1.00 85.00 100 PRO A N 1
ATOM 805 C CA . PRO A 1 100 ? 8.096 -7.376 -14.955 1.00 85.00 100 PRO A CA 1
ATOM 806 C C . PRO A 1 100 ? 7.891 -7.363 -16.475 1.00 85.00 100 PRO A C 1
ATOM 808 O O . PRO A 1 100 ? 7.046 -8.092 -17.003 1.00 85.00 100 PRO A O 1
ATOM 811 N N . GLN A 1 101 ? 8.670 -6.547 -17.187 1.00 78.25 101 GLN A N 1
ATOM 812 C CA . GLN A 1 101 ? 8.671 -6.585 -18.647 1.00 78.25 101 GLN A CA 1
ATOM 813 C C . GLN A 1 101 ? 9.333 -7.877 -19.137 1.00 78.25 101 GLN A C 1
ATOM 815 O O . GLN A 1 101 ? 10.271 -8.385 -18.521 1.00 78.25 101 GLN A O 1
ATOM 820 N N . LYS A 1 102 ? 8.819 -8.434 -20.240 1.00 69.88 102 LYS A N 1
ATOM 821 C CA . LYS A 1 102 ? 9.520 -9.505 -20.952 1.00 69.88 102 LYS A CA 1
ATOM 822 C C . LYS A 1 102 ? 10.734 -8.888 -21.642 1.00 69.88 102 LYS A C 1
ATOM 824 O O . LYS A 1 102 ? 10.552 -8.001 -22.471 1.00 69.88 102 LYS A O 1
ATOM 829 N N . ASN A 1 103 ? 11.921 -9.367 -21.280 1.00 61.28 103 ASN A N 1
ATOM 830 C CA . ASN A 1 103 ? 13.138 -9.153 -22.060 1.00 61.28 103 ASN A CA 1
ATOM 831 C C . ASN A 1 103 ? 13.095 -9.958 -23.360 1.00 61.28 103 ASN A C 1
ATOM 833 O O . ASN A 1 103 ? 12.492 -11.060 -23.344 1.00 61.28 103 ASN A O 1
#

Foldseek 3Di:
DVVVVVVVVVVVVPPPDDPPPPPPPPVPPDVVVVVVVVVVCVCPDFDKDKDWDAQWWKFKDKQNHTDDTDDGGDTDIDMDTCVVSCPDDDDIDIDMDIDDDDD